Protein AF-A0A7X8Z513-F1 (afdb_monomer)

Radius of gyration: 16.11 Å; Cα contacts (8 Å, |Δi|>4): 267; chains: 1; bounding box: 32×44×41 Å

Solvent-accessible surface area (backbone atoms only — not comparable to full-atom values): 8718 Å² total; per-residue (Å²): 135,90,72,95,56,97,72,75,79,34,68,42,70,68,55,74,67,58,44,51,56,45,63,73,49,39,84,79,38,45,72,47,73,43,52,76,66,47,49,51,50,50,51,33,29,30,70,16,75,44,49,85,43,61,37,33,40,38,71,59,32,41,54,26,19,60,76,65,39,11,36,68,88,62,50,81,40,72,71,86,54,68,36,67,36,58,80,83,52,56,82,66,48,73,77,58,45,73,31,27,32,22,40,84,87,68,47,82,73,53,52,33,40,34,60,41,78,47,78,60,57,64,63,58,50,22,34,60,72,70,72,38,70,53,63,85,41,68,71,35,39,54,54,70,74,53,55,51,31,31,46,7,25,40,68

Structure (mmCIF, N/CA/C/O backbone):
data_AF-A0A7X8Z513-F1
#
_entry.id   AF-A0A7X8Z513-F1
#
loop_
_atom_site.group_PDB
_atom_site.id
_atom_site.type_symbol
_atom_site.label_atom_id
_atom_site.label_alt_id
_atom_site.label_comp_id
_atom_site.label_asym_id
_atom_site.label_entity_id
_atom_site.label_seq_id
_atom_site.pdbx_PDB_ins_code
_atom_site.Cartn_x
_atom_site.Cartn_y
_atom_site.Cartn_z
_atom_site.occupancy
_atom_site.B_iso_or_equiv
_atom_site.auth_seq_id
_atom_site.auth_comp_id
_atom_site.auth_asym_id
_atom_site.auth_atom_id
_atom_site.pdbx_PDB_model_num
ATOM 1 N N . MET A 1 1 ? 13.740 -24.055 -20.558 1.00 52.19 1 MET A N 1
ATOM 2 C CA . MET A 1 1 ? 13.633 -23.216 -19.345 1.00 52.19 1 MET A CA 1
ATOM 3 C C . MET A 1 1 ? 12.321 -23.581 -18.666 1.00 52.19 1 MET A C 1
ATOM 5 O O . MET A 1 1 ? 11.275 -23.323 -19.243 1.00 52.19 1 MET A O 1
ATOM 9 N N . PHE A 1 2 ? 12.364 -24.288 -17.536 1.00 45.25 2 PHE A N 1
ATOM 10 C CA . PHE A 1 2 ? 11.160 -24.666 -16.787 1.00 45.25 2 PHE A CA 1
ATOM 11 C C . PHE A 1 2 ? 10.682 -23.454 -15.977 1.00 45.25 2 PHE A C 1
ATOM 13 O O . PHE A 1 2 ? 11.447 -22.930 -15.171 1.00 45.25 2 PHE A O 1
ATOM 20 N N . ARG A 1 3 ? 9.449 -22.984 -16.208 1.00 50.44 3 ARG A N 1
ATOM 21 C CA . ARG A 1 3 ? 8.806 -21.962 -15.367 1.00 50.44 3 ARG A CA 1
ATOM 22 C C . ARG A 1 3 ? 8.007 -22.672 -14.273 1.00 50.44 3 ARG A C 1
ATOM 24 O O . ARG A 1 3 ? 7.132 -23.472 -14.584 1.00 50.44 3 ARG A O 1
ATOM 31 N N . LEU A 1 4 ? 8.332 -22.389 -13.011 1.00 55.75 4 LEU A N 1
ATOM 32 C CA . LEU A 1 4 ? 7.647 -22.947 -11.834 1.00 55.75 4 LEU A CA 1
ATOM 33 C C . LEU A 1 4 ? 6.252 -22.336 -11.613 1.00 55.75 4 LEU A C 1
ATOM 35 O O . LEU A 1 4 ? 5.430 -22.937 -10.932 1.00 55.75 4 LEU A O 1
ATOM 39 N N . PHE A 1 5 ? 5.970 -21.186 -12.233 1.00 56.41 5 PHE A N 1
ATOM 40 C CA . PHE A 1 5 ? 4.677 -20.510 -12.197 1.00 56.41 5 PHE A CA 1
ATOM 41 C C . PHE A 1 5 ? 4.300 -20.034 -13.609 1.00 56.41 5 PHE A C 1
ATOM 43 O O . PHE A 1 5 ? 5.181 -19.591 -14.351 1.00 56.41 5 PHE A O 1
ATOM 50 N N . PRO A 1 6 ? 3.022 -20.149 -14.014 1.00 62.47 6 PRO A N 1
ATOM 51 C CA . PRO A 1 6 ? 2.580 -19.793 -15.362 1.00 62.47 6 PRO A CA 1
ATOM 52 C C . PRO A 1 6 ? 2.578 -18.278 -15.624 1.00 62.47 6 PRO A C 1
ATOM 54 O O . PRO A 1 6 ? 2.579 -17.872 -16.785 1.00 62.47 6 PRO A O 1
ATOM 57 N N . GLU A 1 7 ? 2.591 -17.450 -14.576 1.00 68.25 7 GLU A N 1
ATOM 58 C CA . GLU A 1 7 ? 2.520 -15.991 -14.695 1.00 68.25 7 GLU A CA 1
ATOM 59 C C . GLU A 1 7 ? 3.894 -15.342 -14.926 1.00 68.25 7 GLU A C 1
ATOM 61 O O . GLU A 1 7 ? 4.936 -15.843 -14.497 1.00 68.25 7 GLU A O 1
ATOM 66 N N . GLU A 1 8 ? 3.892 -14.225 -15.653 1.00 81.12 8 GLU A N 1
ATOM 67 C CA . GLU A 1 8 ? 5.084 -13.426 -15.931 1.00 81.12 8 GLU A CA 1
ATOM 68 C C . GLU A 1 8 ? 5.356 -12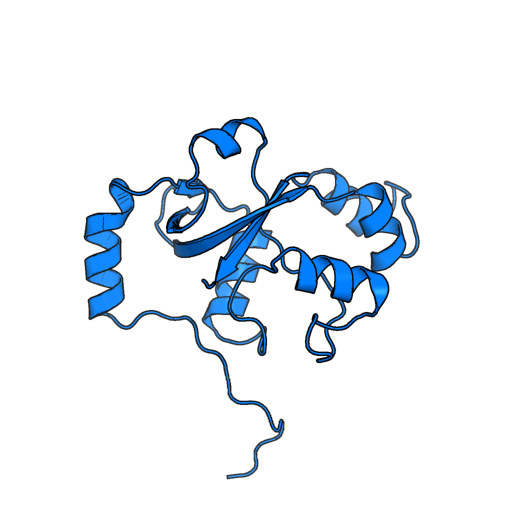.446 -14.783 1.00 81.12 8 GLU A C 1
ATOM 70 O O . GLU A 1 8 ? 4.429 -11.844 -14.242 1.00 81.12 8 GLU A O 1
ATOM 75 N N . LEU A 1 9 ? 6.633 -12.294 -14.415 1.00 84.56 9 LEU A N 1
ATOM 76 C CA . LEU A 1 9 ? 7.070 -11.381 -13.361 1.00 84.56 9 LEU A CA 1
ATOM 77 C C . LEU A 1 9 ? 6.671 -9.941 -13.706 1.00 84.56 9 LEU A C 1
ATOM 79 O O . LEU A 1 9 ? 7.074 -9.408 -14.741 1.00 84.56 9 LEU A O 1
ATOM 83 N N . VAL A 1 10 ? 5.944 -9.289 -12.803 1.00 86.50 10 VAL A N 1
ATOM 84 C CA . VAL A 1 10 ? 5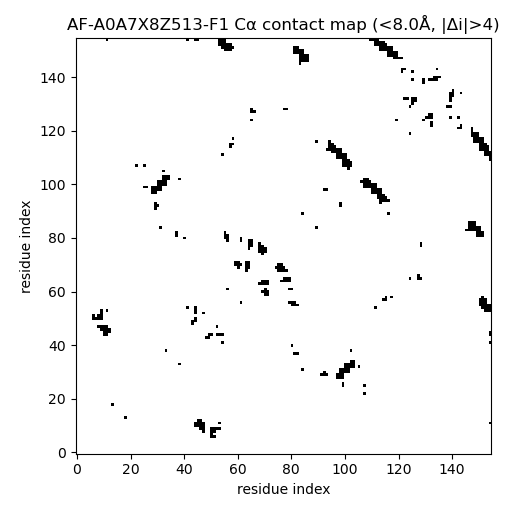.595 -7.873 -12.931 1.00 86.50 10 VAL A CA 1
ATOM 85 C C . VAL A 1 10 ? 6.659 -7.031 -12.224 1.00 86.50 10 VAL A C 1
ATOM 87 O O . VAL A 1 10 ? 6.565 -6.776 -11.031 1.00 86.50 10 VAL A O 1
ATOM 90 N N . ASN A 1 11 ? 7.681 -6.594 -12.960 1.00 86.81 11 ASN A N 1
ATOM 91 C CA . ASN A 1 11 ? 8.707 -5.675 -12.455 1.00 86.81 11 ASN A CA 1
ATOM 92 C C . ASN A 1 11 ? 8.230 -4.210 -12.589 1.00 86.81 11 ASN A C 1
ATOM 94 O O . ASN A 1 11 ? 7.720 -3.825 -13.648 1.00 86.81 11 ASN A O 1
ATOM 98 N N . ARG A 1 12 ? 8.374 -3.406 -11.524 1.00 91.62 12 ARG A N 1
ATOM 99 C CA . ARG A 1 12 ? 7.973 -1.982 -11.490 1.00 91.62 12 ARG A CA 1
ATOM 100 C C . ARG A 1 12 ? 9.142 -1.005 -11.304 1.00 91.62 12 ARG A C 1
ATOM 102 O O . ARG A 1 12 ? 8.918 0.177 -11.073 1.00 91.62 12 ARG A O 1
ATOM 109 N N . TRP A 1 13 ? 10.381 -1.466 -11.456 1.00 89.75 13 TRP A N 1
ATOM 110 C CA . TRP A 1 13 ? 11.538 -0.580 -11.550 1.00 89.75 13 TRP A CA 1
ATOM 111 C C . TRP A 1 13 ? 11.471 0.259 -12.825 1.00 89.75 13 TRP A C 1
ATOM 113 O O . TRP A 1 13 ? 11.215 -0.248 -13.920 1.00 89.75 13 TRP A O 1
ATOM 123 N N . MET A 1 14 ? 11.736 1.553 -12.677 1.00 87.75 14 MET A N 1
ATOM 124 C CA . MET A 1 14 ? 11.988 2.436 -13.808 1.00 87.75 14 MET A CA 1
ATOM 125 C C . MET A 1 14 ? 13.390 2.168 -14.358 1.00 87.75 14 MET A C 1
ATOM 127 O O . MET A 1 14 ? 14.322 1.894 -13.601 1.00 87.75 14 MET A O 1
ATOM 131 N N . ASP A 1 15 ? 13.558 2.279 -15.674 1.00 91.69 15 ASP A N 1
ATOM 132 C CA . ASP A 1 15 ? 14.895 2.366 -16.253 1.00 91.69 15 ASP A CA 1
ATOM 133 C C . ASP A 1 15 ? 15.589 3.671 -15.816 1.00 91.69 15 ASP A C 1
ATOM 135 O O . ASP A 1 15 ? 14.938 4.637 -15.410 1.00 91.69 15 ASP A O 1
ATOM 139 N N . GLU A 1 16 ? 16.918 3.717 -15.922 1.00 88.94 16 GLU A N 1
ATOM 140 C CA . GLU A 1 16 ? 17.722 4.851 -15.445 1.00 88.94 16 GLU A CA 1
ATOM 141 C C . GLU A 1 16 ? 17.304 6.200 -16.047 1.00 88.94 16 GLU A C 1
ATOM 143 O O . GLU A 1 16 ? 17.358 7.229 -15.369 1.00 88.94 16 GLU A O 1
ATOM 148 N N . ARG A 1 17 ? 16.887 6.218 -17.319 1.00 91.56 17 ARG A N 1
ATOM 149 C CA . ARG A 1 17 ? 16.465 7.451 -17.987 1.00 91.56 17 ARG A CA 1
ATOM 150 C C . ARG A 1 17 ? 15.140 7.930 -17.409 1.00 91.56 17 ARG A C 1
ATOM 152 O O . ARG A 1 17 ? 15.026 9.107 -17.075 1.00 91.56 17 ARG A O 1
ATOM 159 N N . THR A 1 18 ? 14.163 7.037 -17.290 1.00 88.94 18 THR A N 1
ATOM 160 C CA . THR A 1 18 ? 12.850 7.351 -16.713 1.00 88.94 18 THR A CA 1
ATOM 161 C C . THR A 1 18 ? 12.978 7.789 -15.251 1.00 88.94 18 THR A C 1
ATOM 163 O O . THR A 1 18 ? 12.391 8.799 -14.869 1.00 88.94 18 THR A O 1
ATOM 166 N N . ALA A 1 19 ? 13.814 7.108 -14.460 1.00 88.81 19 ALA A N 1
ATOM 167 C CA . ALA A 1 19 ? 14.071 7.465 -13.065 1.00 88.81 19 ALA A CA 1
ATOM 168 C C . ALA A 1 19 ? 14.668 8.876 -12.923 1.00 88.81 19 ALA A C 1
ATOM 170 O O . ALA A 1 19 ? 14.228 9.644 -12.070 1.00 88.81 19 ALA A O 1
ATOM 171 N N . ARG A 1 20 ? 15.631 9.247 -13.780 1.00 90.12 20 ARG A N 1
ATOM 172 C CA . ARG A 1 20 ? 16.238 10.588 -13.760 1.00 90.12 20 ARG A CA 1
ATOM 173 C C . ARG A 1 20 ? 15.232 11.686 -14.100 1.00 90.12 20 ARG A C 1
ATOM 175 O O . ARG A 1 20 ? 15.170 12.683 -13.392 1.00 90.12 20 ARG A O 1
ATOM 182 N N . LEU A 1 21 ? 14.438 11.488 -15.153 1.00 88.69 21 LEU A N 1
ATOM 183 C CA . LEU A 1 21 ? 13.393 12.445 -15.535 1.00 88.69 21 LEU A CA 1
ATOM 184 C C . LEU A 1 21 ? 12.380 12.626 -14.403 1.00 88.69 21 LEU A C 1
ATOM 186 O O . LEU A 1 21 ? 12.018 13.747 -14.060 1.00 88.69 21 LEU A O 1
ATOM 190 N N . PHE A 1 22 ? 11.980 11.524 -13.768 1.00 89.25 22 PHE A N 1
ATOM 191 C CA . PHE A 1 22 ? 11.069 11.593 -12.638 1.00 89.25 22 PHE A CA 1
ATOM 192 C C . PHE A 1 22 ? 11.682 12.327 -11.440 1.00 89.25 22 PHE A C 1
ATOM 194 O O . PHE A 1 22 ? 11.001 13.138 -10.825 1.00 89.25 22 PHE A O 1
ATOM 201 N N . GLN A 1 23 ? 12.961 12.108 -11.122 1.00 90.88 23 GLN A N 1
ATOM 202 C CA . GLN A 1 23 ? 13.649 12.835 -10.046 1.00 90.88 23 GLN A CA 1
ATOM 203 C C . GLN A 1 23 ? 13.650 14.357 -10.261 1.00 90.88 23 GLN A C 1
ATOM 205 O O . GLN A 1 23 ? 13.509 15.103 -9.292 1.00 90.88 23 GLN A O 1
ATOM 210 N N . GLU A 1 24 ? 13.781 14.819 -11.507 1.00 91.62 24 GLU A N 1
ATOM 211 C CA . GLU A 1 24 ? 13.743 16.247 -11.852 1.00 91.62 24 GLU A CA 1
ATOM 212 C C . GLU A 1 24 ? 12.338 16.848 -11.659 1.00 91.62 24 GLU A C 1
ATOM 214 O O . GLU A 1 24 ? 12.203 17.971 -11.170 1.00 91.62 24 GLU A O 1
ATOM 219 N N . GLU A 1 25 ? 11.287 16.091 -11.983 1.00 91.31 25 GLU A N 1
ATOM 220 C CA . GLU A 1 25 ? 9.892 16.550 -11.913 1.00 91.31 25 GLU A CA 1
ATOM 221 C C . GLU A 1 25 ? 9.223 16.311 -10.549 1.00 91.31 25 GLU A C 1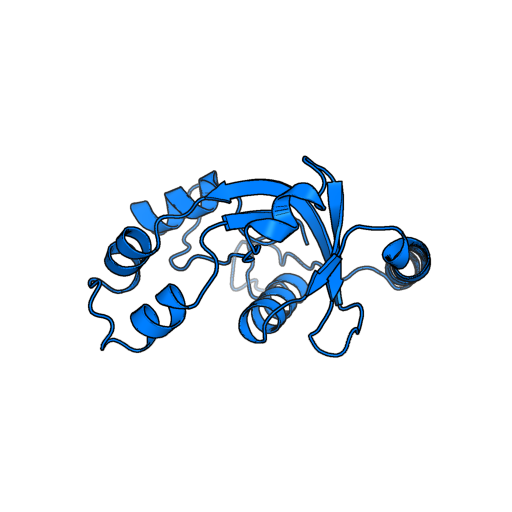
ATOM 223 O O . GLU A 1 25 ? 8.272 17.011 -10.199 1.00 91.31 25 GLU A O 1
ATOM 228 N N . ALA A 1 26 ? 9.716 15.360 -9.748 1.00 91.94 26 ALA A N 1
ATOM 229 C CA . ALA A 1 26 ? 9.046 14.882 -8.537 1.00 91.94 26 ALA A CA 1
ATOM 230 C C . ALA A 1 26 ? 8.773 15.986 -7.512 1.00 91.94 26 ALA A C 1
ATOM 232 O O . ALA A 1 26 ? 7.741 15.965 -6.851 1.00 91.94 26 ALA A O 1
ATOM 233 N N . SER A 1 27 ? 9.659 16.981 -7.409 1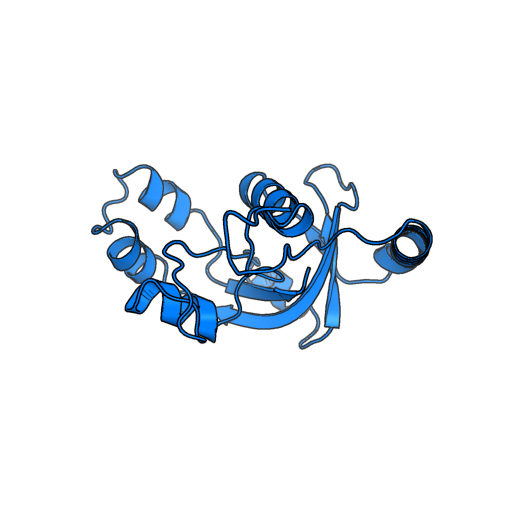.00 90.81 27 SER A N 1
ATOM 234 C CA . SER A 1 27 ? 9.484 18.115 -6.490 1.00 90.81 27 SER A CA 1
ATOM 235 C C . SER A 1 27 ? 8.270 19.001 -6.807 1.00 90.81 27 SER A C 1
ATOM 237 O O . SER A 1 27 ? 7.801 19.725 -5.931 1.00 90.81 27 SER A O 1
ATOM 239 N N . ALA A 1 28 ? 7.751 18.943 -8.038 1.00 93.50 28 ALA A N 1
ATOM 240 C CA . ALA A 1 28 ? 6.539 19.643 -8.455 1.00 93.50 28 ALA A CA 1
ATOM 241 C C . ALA A 1 28 ? 5.264 18.798 -8.279 1.00 93.50 28 ALA A C 1
ATOM 243 O O . ALA A 1 28 ? 4.159 19.315 -8.459 1.00 93.50 28 ALA A O 1
ATOM 244 N N . LEU A 1 29 ? 5.401 17.513 -7.940 1.00 94.50 29 LEU A N 1
ATOM 245 C CA . LEU A 1 29 ? 4.277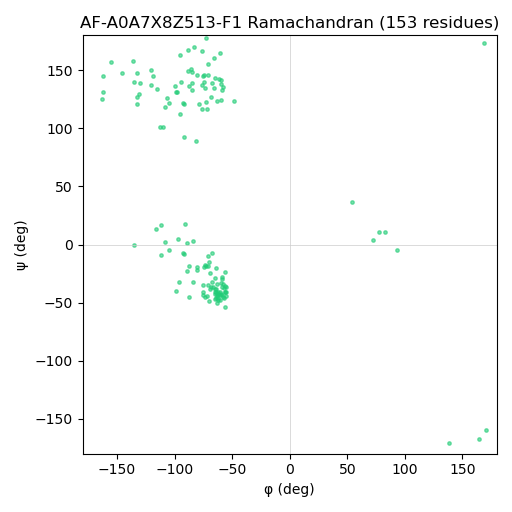 16.621 -7.694 1.00 94.50 29 LEU A CA 1
ATOM 246 C C . LEU A 1 29 ? 3.840 16.683 -6.226 1.00 94.50 29 LEU A C 1
ATOM 248 O O . LEU A 1 29 ? 4.666 16.871 -5.331 1.00 94.50 29 LEU A O 1
ATOM 252 N N . PRO A 1 30 ? 2.545 16.466 -5.944 1.00 95.50 30 PRO A N 1
ATOM 253 C CA . PRO A 1 30 ? 2.117 16.181 -4.586 1.00 95.50 30 PRO A CA 1
ATOM 254 C C . PRO A 1 30 ? 2.788 14.894 -4.093 1.00 95.50 30 PRO A C 1
ATOM 256 O O . PRO A 1 30 ? 2.976 13.941 -4.856 1.00 95.50 30 PRO A O 1
ATOM 259 N N . GLY A 1 31 ? 3.160 14.887 -2.815 1.00 95.75 31 GLY A N 1
ATOM 260 C CA . GLY A 1 31 ? 3.952 13.825 -2.206 1.00 95.75 31 GLY A CA 1
ATOM 261 C C . GLY A 1 31 ? 3.233 13.116 -1.063 1.00 95.75 31 GLY A C 1
ATOM 262 O O . GLY A 1 31 ? 2.523 13.749 -0.281 1.00 95.75 31 GLY A O 1
ATOM 263 N N . LEU A 1 32 ? 3.469 11.812 -0.935 1.00 97.81 32 LEU A N 1
ATOM 264 C CA . LEU A 1 32 ? 3.117 11.014 0.238 1.00 97.81 32 LEU A CA 1
ATOM 265 C C . LEU A 1 32 ? 4.384 10.489 0.906 1.00 97.81 32 LEU A C 1
ATOM 267 O O . LEU A 1 32 ? 5.280 9.985 0.235 1.00 97.81 32 LEU A O 1
ATOM 271 N N . VAL A 1 33 ? 4.443 10.609 2.231 1.00 97.69 33 VAL A N 1
ATOM 272 C CA . VAL A 1 33 ? 5.517 10.029 3.043 1.00 97.69 33 VAL A CA 1
ATOM 273 C C . VAL A 1 33 ? 5.070 8.650 3.501 1.00 97.69 33 VAL A C 1
ATOM 275 O O . VAL A 1 33 ? 4.037 8.532 4.156 1.00 97.69 33 VAL A O 1
ATOM 278 N N . LEU A 1 34 ? 5.849 7.633 3.152 1.00 98.00 34 LEU A N 1
ATOM 279 C CA . LEU A 1 34 ? 5.571 6.245 3.477 1.00 98.00 34 LEU A CA 1
ATOM 280 C C . LEU A 1 34 ? 5.994 5.913 4.907 1.00 98.00 34 LEU A C 1
ATOM 282 O O . LEU A 1 34 ? 6.997 6.410 5.428 1.00 98.00 34 LEU A O 1
ATOM 286 N N . ASN A 1 35 ? 5.232 5.032 5.547 1.00 96.25 35 ASN A N 1
ATOM 287 C CA . ASN A 1 35 ? 5.692 4.338 6.740 1.00 96.25 35 ASN A CA 1
ATOM 288 C C . ASN A 1 35 ? 6.548 3.108 6.374 1.00 96.25 35 ASN A C 1
ATOM 290 O O . ASN A 1 35 ? 6.604 2.680 5.227 1.00 96.25 35 ASN A O 1
ATOM 294 N N . GLU A 1 36 ? 7.202 2.501 7.366 1.00 95.62 36 GLU A N 1
ATOM 295 C CA . GLU A 1 36 ? 8.133 1.378 7.148 1.00 95.62 36 GLU A CA 1
ATOM 296 C C . GLU A 1 36 ? 7.478 0.159 6.481 1.00 95.62 36 GLU A C 1
ATOM 298 O O . GLU A 1 36 ? 8.121 -0.544 5.703 1.00 95.62 36 GLU A O 1
ATOM 303 N N . ARG A 1 37 ? 6.193 -0.090 6.759 1.00 95.50 37 ARG A N 1
ATOM 304 C CA . ARG A 1 37 ? 5.439 -1.178 6.129 1.00 95.50 37 ARG A CA 1
ATOM 305 C C . ARG A 1 37 ? 5.151 -0.860 4.664 1.00 95.50 37 ARG A C 1
ATOM 307 O O . ARG A 1 37 ? 5.352 -1.716 3.812 1.00 95.50 37 ARG A O 1
ATOM 314 N N . GLU A 1 38 ? 4.734 0.365 4.370 1.00 97.88 38 GLU A N 1
ATOM 315 C CA . GLU A 1 38 ? 4.449 0.820 3.005 1.00 97.88 38 GLU A CA 1
ATOM 316 C C . GLU A 1 38 ? 5.716 0.878 2.143 1.00 97.88 38 GLU A C 1
ATOM 318 O O . GLU A 1 38 ? 5.670 0.516 0.969 1.00 97.88 38 GLU A O 1
ATOM 323 N N . GLU A 1 39 ? 6.860 1.266 2.713 1.00 97.94 39 GLU A N 1
ATOM 324 C CA . GLU A 1 39 ? 8.160 1.187 2.035 1.00 97.94 39 GLU A CA 1
ATOM 325 C C . GLU A 1 39 ? 8.544 -0.266 1.717 1.00 97.94 39 GLU A C 1
ATOM 327 O O . GLU A 1 39 ? 9.023 -0.568 0.620 1.00 97.94 39 GLU A O 1
ATOM 332 N N . ALA A 1 40 ? 8.320 -1.193 2.654 1.00 97.56 40 ALA A N 1
ATOM 333 C CA . ALA A 1 40 ? 8.550 -2.614 2.414 1.00 97.56 40 ALA A CA 1
ATOM 334 C C . ALA A 1 40 ? 7.625 -3.154 1.308 1.00 97.56 40 ALA A C 1
ATOM 336 O O . ALA A 1 40 ? 8.097 -3.832 0.393 1.00 97.56 40 ALA A O 1
ATOM 337 N N . ASP A 1 41 ? 6.338 -2.802 1.340 1.00 98.00 41 ASP A N 1
ATOM 338 C CA . ASP A 1 41 ? 5.371 -3.177 0.308 1.00 98.00 41 ASP A CA 1
ATOM 339 C C . ASP A 1 41 ? 5.740 -2.581 -1.060 1.00 98.00 41 ASP A C 1
ATOM 341 O O . ASP A 1 41 ? 5.692 -3.292 -2.065 1.00 98.00 41 ASP A O 1
ATOM 345 N N . LEU A 1 42 ? 6.199 -1.325 -1.116 1.00 98.19 42 LEU A N 1
ATOM 346 C CA . LEU A 1 42 ? 6.694 -0.702 -2.347 1.00 98.19 42 LEU A CA 1
ATOM 347 C C . LEU A 1 42 ? 7.874 -1.486 -2.940 1.00 98.19 42 LEU A C 1
ATOM 349 O O . LEU A 1 42 ? 7.895 -1.741 -4.142 1.00 98.19 42 LEU A O 1
ATOM 353 N N . ASN A 1 43 ? 8.824 -1.930 -2.115 1.00 96.81 43 ASN A N 1
ATOM 354 C CA . ASN A 1 43 ? 9.955 -2.744 -2.571 1.00 96.81 43 ASN A CA 1
ATOM 355 C C . ASN A 1 43 ? 9.517 -4.123 -3.105 1.00 96.81 43 ASN A C 1
ATOM 357 O O . ASN A 1 43 ? 10.056 -4.626 -4.101 1.00 96.81 43 ASN A O 1
ATOM 361 N N . LEU A 1 44 ? 8.520 -4.747 -2.473 1.00 97.44 44 LEU A N 1
ATOM 362 C CA . LEU A 1 44 ? 7.960 -6.030 -2.912 1.00 97.44 44 LEU A CA 1
ATOM 363 C C . LEU A 1 44 ? 7.146 -5.892 -4.209 1.00 97.44 44 LEU A C 1
ATOM 365 O O . LEU A 1 44 ? 7.211 -6.772 -5.072 1.00 97.44 44 LEU A O 1
ATOM 369 N N . LEU A 1 45 ? 6.457 -4.764 -4.395 1.00 97.06 45 LEU A N 1
ATOM 370 C CA . LEU A 1 45 ? 5.839 -4.389 -5.668 1.00 97.06 45 LEU A CA 1
ATOM 371 C C . LEU A 1 45 ? 6.899 -4.141 -6.752 1.00 97.06 45 LEU A C 1
ATOM 373 O O . LEU A 1 45 ? 6.791 -4.688 -7.847 1.00 97.06 45 LEU A O 1
ATOM 377 N N . ALA A 1 46 ? 7.951 -3.376 -6.445 1.00 94.81 46 ALA A N 1
ATOM 378 C CA . ALA A 1 46 ? 9.015 -3.023 -7.387 1.00 94.81 46 ALA A CA 1
ATOM 379 C C . ALA A 1 46 ? 9.758 -4.250 -7.925 1.00 94.81 46 ALA A C 1
ATOM 381 O O . ALA A 1 46 ? 9.927 -4.414 -9.136 1.00 94.81 46 ALA A O 1
ATOM 382 N N . SER A 1 47 ? 10.151 -5.151 -7.024 1.00 94.31 47 SER A N 1
ATOM 383 C CA . SER A 1 47 ? 10.837 -6.403 -7.362 1.00 94.31 47 SER A CA 1
ATOM 384 C C . SER A 1 47 ? 9.952 -7.430 -8.079 1.00 94.31 47 SER A C 1
ATOM 386 O O . SER A 1 47 ? 10.475 -8.386 -8.655 1.00 94.31 47 SER A O 1
ATOM 388 N N . GLY A 1 48 ? 8.628 -7.254 -8.050 1.00 93.69 48 GLY A N 1
ATOM 389 C CA . GLY A 1 48 ? 7.662 -8.220 -8.565 1.00 93.69 48 GLY A CA 1
ATOM 390 C C . GLY A 1 48 ? 7.418 -9.414 -7.642 1.00 93.69 48 GLY A C 1
ATOM 391 O O . GLY A 1 48 ? 6.744 -10.360 -8.053 1.00 93.69 48 GLY A O 1
ATOM 392 N N . ALA A 1 49 ? 7.903 -9.380 -6.395 1.00 94.44 49 ALA A N 1
ATOM 393 C CA . ALA A 1 49 ? 7.588 -10.385 -5.377 1.00 94.44 49 ALA A CA 1
ATOM 394 C C . ALA A 1 49 ? 6.078 -10.471 -5.097 1.00 94.44 49 ALA A C 1
ATOM 396 O O . ALA A 1 49 ? 5.570 -11.537 -4.759 1.00 94.44 49 ALA A O 1
ATOM 397 N N . TYR A 1 50 ? 5.357 -9.367 -5.307 1.00 95.81 50 TYR A N 1
ATOM 398 C CA . TYR A 1 50 ? 3.900 -9.315 -5.246 1.00 95.81 50 TYR A CA 1
ATOM 399 C C . TYR A 1 50 ? 3.189 -9.578 -6.576 1.00 95.81 50 TYR A C 1
ATOM 401 O O . TYR A 1 50 ? 2.005 -9.276 -6.694 1.00 95.81 50 TYR A O 1
ATOM 409 N N . THR A 1 51 ? 3.860 -10.170 -7.572 1.00 93.69 51 THR A N 1
ATOM 410 C CA . THR A 1 51 ? 3.187 -10.634 -8.798 1.00 93.69 51 THR A CA 1
ATOM 411 C C . THR A 1 51 ? 1.951 -11.453 -8.405 1.00 93.69 51 THR A C 1
ATOM 413 O O . THR A 1 51 ? 2.079 -12.408 -7.634 1.00 93.69 51 THR A O 1
ATOM 416 N N . PRO A 1 52 ? 0.754 -11.079 -8.887 1.00 93.88 52 PRO A N 1
ATOM 417 C CA . PRO A 1 52 ? 0.491 -10.243 -10.069 1.00 93.88 52 PRO A CA 1
ATOM 418 C C . PRO A 1 52 ? 0.221 -8.741 -9.858 1.00 93.88 52 PRO A C 1
ATOM 420 O O . PRO A 1 52 ? -0.150 -8.053 -10.817 1.00 93.88 52 PRO A O 1
ATOM 423 N N . LEU A 1 53 ? 0.330 -8.228 -8.636 1.00 96.19 53 LEU A N 1
ATOM 424 C CA . LEU A 1 53 ? 0.026 -6.832 -8.336 1.00 96.19 53 LEU A CA 1
ATOM 425 C C . LEU A 1 53 ? 0.908 -5.874 -9.144 1.00 96.19 53 LEU A C 1
ATOM 427 O O . LEU A 1 53 ? 2.094 -6.107 -9.366 1.00 96.19 53 LEU A O 1
ATOM 431 N N . ARG A 1 54 ? 0.297 -4.770 -9.584 1.00 95.19 54 ARG A N 1
ATOM 432 C CA . ARG A 1 54 ? 0.960 -3.692 -10.342 1.00 95.19 54 ARG A CA 1
ATOM 433 C C . ARG A 1 54 ? 1.142 -2.414 -9.519 1.00 95.19 54 ARG A C 1
ATOM 435 O O . ARG A 1 54 ? 1.593 -1.408 -10.055 1.00 95.19 54 ARG A O 1
ATOM 442 N N . GLY A 1 55 ? 0.737 -2.446 -8.256 1.00 97.50 55 GLY A N 1
ATOM 443 C CA . GLY A 1 55 ? 0.766 -1.332 -7.321 1.00 97.50 55 GLY A CA 1
ATOM 444 C C . GLY A 1 55 ? -0.111 -1.612 -6.108 1.00 97.50 55 GLY A C 1
ATOM 445 O O . GLY A 1 55 ? -0.541 -2.750 -5.903 1.00 97.50 55 GLY A O 1
ATOM 446 N N . PHE A 1 56 ? -0.367 -0.573 -5.320 1.00 98.50 56 PHE A N 1
ATOM 447 C CA . PHE A 1 56 ? -1.282 -0.648 -4.187 1.00 98.50 56 PHE A CA 1
ATOM 448 C C . PHE A 1 56 ? -2.718 -0.845 -4.678 1.00 98.50 56 PHE A C 1
ATOM 450 O O . PHE A 1 56 ? -3.139 -0.241 -5.670 1.00 98.50 56 PHE A O 1
ATOM 457 N N . MET A 1 57 ? -3.462 -1.708 -3.987 1.00 98.50 57 MET A N 1
ATOM 458 C CA . MET A 1 57 ? -4.780 -2.155 -4.431 1.00 98.50 57 MET A CA 1
ATOM 459 C C . MET A 1 57 ? -5.742 -0.986 -4.613 1.00 98.50 57 MET A C 1
ATOM 461 O O . MET A 1 57 ? -5.865 -0.110 -3.751 1.00 98.50 57 MET A O 1
ATOM 465 N N . ASP A 1 58 ? -6.476 -1.006 -5.722 1.00 97.94 58 ASP A N 1
ATOM 466 C CA . ASP A 1 58 ? -7.677 -0.197 -5.840 1.00 97.94 58 ASP A CA 1
ATOM 467 C C . ASP A 1 58 ? -8.816 -0.777 -4.988 1.00 97.94 58 ASP A C 1
ATOM 469 O O . ASP A 1 58 ? -8.679 -1.797 -4.307 1.00 97.94 58 ASP A O 1
ATOM 473 N N . GLN A 1 59 ? -9.951 -0.083 -4.993 1.00 97.94 59 GLN A N 1
ATOM 474 C CA . GLN A 1 59 ? -11.093 -0.459 -4.172 1.00 97.94 59 GLN A CA 1
ATOM 475 C C . GLN A 1 59 ? -11.665 -1.833 -4.555 1.00 97.94 59 GLN A C 1
ATOM 477 O O . GLN A 1 59 ? -12.138 -2.553 -3.674 1.00 97.94 59 GLN A O 1
ATOM 482 N N . ASP A 1 60 ? -11.637 -2.199 -5.836 1.00 98.19 60 ASP A N 1
ATOM 483 C CA . ASP A 1 60 ? -12.255 -3.432 -6.321 1.00 98.19 60 ASP A CA 1
ATOM 484 C C . ASP A 1 60 ? -11.403 -4.644 -5.931 1.00 98.19 60 ASP A C 1
ATOM 486 O O . ASP A 1 60 ? -11.936 -5.632 -5.411 1.00 98.19 60 ASP A O 1
ATOM 490 N N . ASP A 1 61 ? -10.079 -4.545 -6.092 1.00 98.44 61 ASP A N 1
ATOM 491 C CA . ASP A 1 61 ? -9.142 -5.559 -5.607 1.00 98.44 61 ASP A CA 1
ATOM 492 C C . ASP A 1 61 ? -9.199 -5.683 -4.081 1.00 98.44 61 ASP A C 1
ATOM 494 O O . ASP A 1 61 ? -9.337 -6.794 -3.566 1.00 98.44 61 ASP A O 1
ATOM 498 N N . TYR A 1 62 ? -9.187 -4.561 -3.355 1.00 98.56 62 TYR A N 1
ATOM 499 C CA . TYR A 1 62 ? -9.283 -4.540 -1.894 1.00 98.56 62 TYR A CA 1
ATOM 500 C C . TYR A 1 62 ? -10.540 -5.262 -1.389 1.00 98.56 62 TYR A C 1
ATOM 502 O O . TYR A 1 62 ? -10.453 -6.200 -0.592 1.00 98.56 62 TYR A O 1
ATOM 510 N N . LEU A 1 63 ? -11.721 -4.876 -1.885 1.00 98.44 63 LEU A N 1
ATOM 511 C CA . LEU A 1 63 ? -12.987 -5.485 -1.469 1.00 98.44 63 LEU A CA 1
ATOM 512 C C . LEU A 1 63 ? -13.060 -6.964 -1.861 1.00 98.44 63 LEU A C 1
ATOM 514 O O . LEU A 1 63 ? -13.571 -7.786 -1.096 1.00 98.44 63 LEU A O 1
ATOM 518 N N . SER A 1 64 ? -12.541 -7.320 -3.038 1.00 98.44 64 SER A N 1
ATOM 519 C CA . SER A 1 64 ? -12.509 -8.708 -3.490 1.00 98.44 64 SER A CA 1
ATOM 520 C C . SER A 1 64 ? -11.608 -9.577 -2.611 1.00 98.44 64 SER A C 1
ATOM 522 O O . SER A 1 64 ? -11.999 -10.697 -2.267 1.00 98.44 64 SER A O 1
ATOM 524 N N . VAL A 1 65 ? -10.442 -9.067 -2.206 1.00 98.44 65 VAL A N 1
ATOM 525 C CA . VAL A 1 65 ? -9.509 -9.775 -1.322 1.00 98.44 65 VAL A CA 1
ATOM 526 C C . VAL A 1 65 ? -10.158 -10.035 0.030 1.00 98.44 65 VAL A C 1
ATOM 528 O O . VAL A 1 65 ? -10.161 -11.182 0.474 1.00 98.44 65 VAL A O 1
ATOM 531 N N . LEU A 1 66 ? -10.792 -9.023 0.629 1.00 98.19 66 LEU A N 1
ATOM 532 C CA . LEU A 1 66 ? -11.489 -9.183 1.907 1.00 98.19 66 LEU A CA 1
ATOM 533 C C . LEU A 1 66 ? -12.628 -10.205 1.851 1.00 98.19 66 LEU A C 1
ATOM 535 O O . LEU A 1 66 ? -12.812 -10.981 2.784 1.00 98.19 66 LEU A O 1
ATOM 539 N N . ALA A 1 67 ? -13.408 -10.203 0.770 1.00 97.69 67 ALA A N 1
ATOM 540 C CA . ALA A 1 67 ? -14.596 -11.043 0.671 1.00 97.69 67 ALA A CA 1
ATOM 541 C C . ALA A 1 67 ? -14.298 -12.474 0.197 1.00 97.69 67 ALA A C 1
ATOM 543 O O . ALA A 1 67 ? -15.040 -13.401 0.521 1.00 97.69 67 ALA A O 1
ATOM 544 N N . ARG A 1 68 ? -13.278 -12.654 -0.650 1.00 97.62 68 ARG A N 1
ATOM 545 C CA . ARG A 1 68 ? -13.103 -13.881 -1.448 1.00 97.62 68 ARG A CA 1
ATOM 546 C C . ARG A 1 68 ? -11.678 -14.418 -1.471 1.00 97.62 68 ARG A C 1
ATOM 548 O O . ARG A 1 68 ? -11.453 -15.431 -2.135 1.00 97.62 68 ARG A O 1
ATOM 555 N N . CYS A 1 69 ? -10.727 -13.766 -0.798 1.00 97.50 69 CYS A N 1
ATOM 556 C CA . CYS A 1 69 ? -9.308 -14.128 -0.847 1.00 97.50 69 CYS A CA 1
ATOM 557 C C . CYS A 1 69 ? -8.771 -14.201 -2.290 1.00 97.50 69 CYS A C 1
ATOM 559 O O . CYS A 1 69 ? -7.977 -15.083 -2.646 1.00 97.50 69 CYS A O 1
ATOM 561 N N . ARG A 1 70 ? -9.260 -13.294 -3.146 1.00 97.94 70 ARG A N 1
ATOM 562 C CA . ARG A 1 70 ? -8.911 -13.186 -4.564 1.00 97.94 70 ARG A CA 1
ATOM 563 C C . ARG A 1 70 ? -8.916 -11.734 -5.010 1.00 97.94 70 ARG A C 1
ATOM 565 O O . ARG A 1 70 ? -9.775 -10.973 -4.572 1.00 97.94 70 ARG A O 1
ATOM 572 N N . LEU A 1 71 ? -8.047 -11.393 -5.953 1.00 98.00 71 LEU A N 1
ATOM 573 C CA . LEU A 1 71 ? -8.141 -10.147 -6.716 1.00 98.00 71 LEU A CA 1
ATOM 574 C C . LEU A 1 71 ? -9.455 -10.091 -7.504 1.00 98.00 71 LEU A C 1
ATOM 576 O O . LEU A 1 71 ? -10.131 -11.113 -7.676 1.00 98.00 71 LEU A O 1
ATOM 580 N N . ALA A 1 72 ? -9.822 -8.908 -7.993 1.00 97.44 72 ALA A N 1
ATOM 581 C CA . ALA A 1 72 ? -11.071 -8.700 -8.720 1.00 97.44 72 ALA A CA 1
ATOM 582 C C . ALA A 1 72 ? -11.180 -9.591 -9.972 1.00 97.44 72 ALA A C 1
ATOM 584 O O . ALA A 1 72 ? -12.274 -10.036 -10.325 1.00 97.44 72 ALA A O 1
ATOM 585 N N . ASP A 1 73 ? -10.046 -9.927 -10.590 1.00 95.50 73 ASP A N 1
ATOM 586 C CA . ASP A 1 73 ? -9.956 -10.832 -11.742 1.00 95.50 73 ASP A CA 1
ATOM 587 C C . ASP A 1 73 ? -9.907 -12.332 -11.392 1.00 95.50 73 ASP A C 1
ATOM 589 O O . ASP A 1 73 ? -9.811 -13.181 -12.279 1.00 95.50 73 ASP A O 1
ATOM 593 N N . GLY A 1 74 ? -10.008 -12.677 -10.107 1.00 95.69 74 GLY A N 1
ATOM 594 C CA . GLY A 1 74 ? -10.120 -14.051 -9.626 1.00 95.69 74 GLY A CA 1
ATOM 595 C C . GLY A 1 74 ? -8.800 -14.729 -9.257 1.00 95.69 74 GLY A C 1
ATOM 596 O O . GLY A 1 74 ? -8.835 -15.843 -8.716 1.00 95.69 74 GLY A O 1
ATOM 597 N N . ARG A 1 75 ? -7.644 -14.090 -9.477 1.00 94.56 75 ARG A N 1
ATOM 598 C CA . ARG A 1 75 ? -6.347 -14.621 -9.018 1.00 94.56 75 ARG A CA 1
ATOM 599 C C . ARG A 1 75 ? -6.285 -14.673 -7.492 1.00 94.56 75 ARG A C 1
ATOM 601 O O . ARG A 1 75 ? -6.853 -13.823 -6.816 1.00 94.56 75 ARG A O 1
ATOM 608 N N . VAL A 1 76 ? -5.642 -15.705 -6.942 1.00 95.25 76 VAL A N 1
ATOM 609 C CA . VAL A 1 76 ? -5.577 -15.922 -5.485 1.00 95.25 76 VAL A CA 1
ATOM 610 C C . VAL A 1 76 ? -4.727 -14.839 -4.834 1.00 95.25 76 VAL A C 1
ATOM 612 O O . VAL A 1 76 ? -3.584 -14.640 -5.234 1.00 95.25 76 VAL A O 1
ATOM 615 N N . TRP A 1 77 ? -5.281 -14.178 -3.818 1.00 97.00 77 TRP A N 1
ATOM 616 C CA . TRP A 1 77 ? -4.567 -13.196 -3.009 1.00 97.00 77 TRP A CA 1
ATOM 617 C C . TRP A 1 77 ? -5.317 -12.941 -1.702 1.00 97.00 77 TRP A C 1
ATOM 619 O O . TRP A 1 77 ? -6.503 -12.625 -1.727 1.00 97.00 77 TRP A O 1
ATOM 629 N N . THR A 1 78 ? -4.661 -13.092 -0.554 1.00 94.50 78 THR A N 1
ATOM 630 C CA . THR A 1 78 ? -5.375 -13.206 0.732 1.00 94.50 78 THR A CA 1
ATOM 631 C C . THR A 1 78 ? -5.189 -12.026 1.676 1.00 94.50 78 THR A C 1
ATOM 633 O O . THR A 1 78 ? -5.862 -11.980 2.699 1.00 94.50 78 THR A O 1
ATOM 636 N N . LEU A 1 79 ? -4.281 -11.093 1.377 1.00 96.31 79 LEU A N 1
ATOM 637 C CA . LEU A 1 79 ? -3.954 -9.977 2.268 1.00 96.31 79 LEU A CA 1
ATOM 638 C C . LEU A 1 79 ? -3.984 -8.641 1.520 1.00 96.31 79 LEU A C 1
ATOM 640 O O . LEU A 1 79 ? -3.344 -8.537 0.477 1.00 96.31 79 LEU A O 1
ATOM 644 N N . PRO A 1 80 ? -4.679 -7.611 2.022 1.00 97.62 80 PRO A N 1
ATOM 645 C CA . PRO A 1 80 ? -4.640 -6.287 1.411 1.00 97.62 80 PRO A CA 1
ATOM 646 C C . PRO A 1 80 ? -3.219 -5.711 1.356 1.00 97.62 80 PRO A C 1
ATOM 648 O O . PRO A 1 80 ? -2.508 -5.732 2.360 1.00 97.62 80 PRO A O 1
ATOM 651 N N . ILE A 1 81 ? -2.832 -5.177 0.193 1.00 98.25 81 ILE A N 1
ATOM 652 C CA . ILE A 1 81 ? -1.606 -4.385 0.005 1.00 98.25 81 ILE A CA 1
ATOM 653 C C . ILE A 1 81 ? -2.040 -2.957 -0.316 1.00 98.25 81 ILE A C 1
ATOM 655 O O . ILE A 1 81 ? -2.486 -2.669 -1.430 1.00 98.25 81 ILE A O 1
ATOM 659 N N . THR A 1 82 ? -1.987 -2.078 0.678 1.00 98.25 82 THR A N 1
ATOM 660 C CA . THR A 1 82 ? -2.675 -0.782 0.657 1.00 98.25 82 THR A CA 1
ATOM 661 C C . THR A 1 82 ? -1.750 0.346 1.083 1.00 98.25 82 THR A C 1
ATOM 663 O O . THR A 1 82 ? -0.907 0.142 1.949 1.00 98.25 82 THR A O 1
ATOM 666 N N . LEU A 1 83 ? -1.956 1.537 0.520 1.00 98.56 83 LEU A N 1
ATOM 667 C CA . LEU A 1 83 ? -1.241 2.751 0.902 1.00 98.56 83 LEU A CA 1
ATOM 668 C C . LEU A 1 83 ? -2.174 3.692 1.663 1.00 98.56 83 LEU A C 1
ATOM 670 O O . LEU A 1 83 ? -3.180 4.128 1.098 1.00 98.56 83 LEU A O 1
ATOM 674 N N . GLY A 1 84 ? -1.851 4.000 2.918 1.00 98.06 84 GLY A N 1
ATOM 675 C CA . GLY A 1 84 ? -2.630 4.900 3.758 1.00 98.06 84 GLY A CA 1
ATOM 676 C C . GLY A 1 84 ? -2.468 6.368 3.366 1.00 98.06 84 GLY A C 1
ATOM 677 O O . GLY A 1 84 ? -1.406 6.813 2.940 1.00 98.06 84 GLY A O 1
ATOM 678 N N . VAL A 1 85 ? -3.539 7.145 3.521 1.00 98.00 85 VAL A N 1
ATOM 679 C CA . VAL A 1 85 ? -3.544 8.595 3.310 1.00 98.00 85 VAL A CA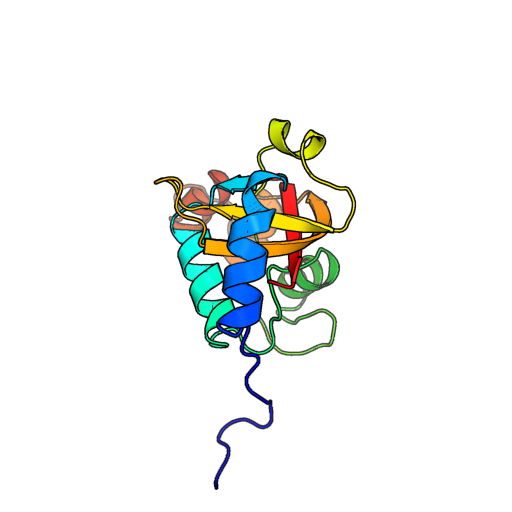 1
ATOM 680 C C . VAL A 1 85 ? -4.242 9.270 4.482 1.00 98.00 85 VAL A C 1
ATOM 682 O O . VAL A 1 85 ? -5.430 9.046 4.716 1.00 98.00 85 VAL A O 1
ATOM 685 N N . ALA A 1 86 ? -3.525 10.150 5.179 1.00 97.00 86 ALA A N 1
ATOM 686 C CA . ALA A 1 86 ? -4.112 10.987 6.220 1.00 97.00 86 ALA A CA 1
ATOM 687 C C . ALA A 1 86 ? -5.235 11.863 5.640 1.00 97.00 86 ALA A C 1
ATOM 689 O O . ALA A 1 86 ? -5.110 12.427 4.547 1.00 97.00 86 ALA A O 1
ATOM 690 N N . GLN A 1 87 ? -6.346 12.000 6.365 1.00 96.44 87 GLN A N 1
ATOM 691 C CA . GLN A 1 87 ? -7.549 12.663 5.854 1.00 96.44 87 GLN A CA 1
ATOM 692 C C . GLN A 1 87 ? -7.291 14.109 5.393 1.00 96.44 87 GLN A C 1
ATOM 694 O O . GLN A 1 87 ? -7.852 14.564 4.393 1.00 96.44 87 GLN A O 1
ATOM 699 N N . GLU A 1 88 ? -6.433 14.832 6.104 1.00 95.69 88 GLU A N 1
ATOM 700 C CA . GLU A 1 88 ? -6.003 16.192 5.791 1.00 95.69 88 GLU A CA 1
ATOM 701 C C . GLU A 1 88 ? -5.211 16.286 4.480 1.00 95.69 88 GLU A C 1
ATOM 703 O O . GLU A 1 88 ? -5.312 17.299 3.787 1.00 95.69 88 GLU A O 1
ATOM 708 N N . LYS A 1 89 ? -4.498 15.220 4.091 1.00 95.38 89 LYS A N 1
ATOM 709 C CA . LYS A 1 89 ? -3.678 15.171 2.873 1.00 95.38 89 LYS A CA 1
ATOM 710 C C . LYS A 1 89 ? -4.473 14.903 1.607 1.00 95.38 89 LYS A C 1
ATOM 712 O O . LYS A 1 89 ? -4.027 15.268 0.526 1.00 95.38 89 LYS A O 1
ATOM 717 N N . ILE A 1 90 ? -5.686 14.366 1.719 1.00 96.81 90 ILE A N 1
ATOM 718 C CA . ILE A 1 90 ? -6.533 14.028 0.562 1.00 96.81 90 ILE A CA 1
ATOM 719 C C . ILE A 1 90 ? -6.755 15.232 -0.363 1.00 96.81 90 ILE A C 1
ATOM 721 O O . ILE A 1 90 ? -6.790 15.070 -1.577 1.00 96.81 90 ILE A O 1
ATOM 725 N N . ARG A 1 91 ? -6.893 16.444 0.192 1.00 95.81 91 ARG A N 1
ATOM 726 C CA . ARG A 1 91 ? -7.138 17.667 -0.597 1.00 95.81 91 ARG A CA 1
ATOM 727 C C . ARG A 1 91 ? -5.913 18.158 -1.373 1.00 95.81 91 ARG A C 1
ATOM 729 O O . ARG A 1 91 ? -6.076 18.967 -2.279 1.00 95.81 91 ARG A O 1
ATOM 736 N N . GLU A 1 92 ? -4.720 17.710 -0.991 1.00 95.62 92 GLU A N 1
ATOM 737 C CA . GLU A 1 92 ? -3.456 18.039 -1.659 1.00 95.62 92 GLU A CA 1
ATOM 738 C C . GLU A 1 92 ? -3.158 17.067 -2.814 1.00 95.62 92 GLU A C 1
ATOM 740 O O . GLU A 1 92 ? -2.353 17.374 -3.690 1.00 95.62 92 GLU A O 1
ATOM 745 N N . LEU A 1 93 ? -3.810 15.901 -2.826 1.00 97.25 93 LEU A N 1
ATOM 746 C CA . LEU A 1 93 ? -3.622 14.869 -3.839 1.00 97.25 93 LEU A CA 1
ATOM 747 C C . LEU A 1 93 ? -4.503 15.112 -5.075 1.00 97.25 93 LEU A C 1
ATOM 749 O O . LEU A 1 93 ? -5.602 15.666 -4.969 1.00 97.25 93 LEU A O 1
ATOM 753 N N . PRO A 1 94 ? -4.061 14.661 -6.262 1.00 96.19 94 PRO A N 1
ATOM 754 C CA . PRO A 1 94 ? -4.878 14.738 -7.457 1.00 96.19 94 PRO A CA 1
ATOM 755 C C . PRO A 1 94 ? -6.030 13.731 -7.360 1.00 96.19 94 PRO A C 1
ATOM 757 O O . PRO A 1 94 ? -5.933 12.700 -6.701 1.00 96.19 94 PRO A O 1
ATOM 760 N N . SER A 1 95 ? -7.125 13.985 -8.074 1.00 93.94 95 SER A N 1
ATOM 761 C CA . SER A 1 95 ? -8.192 12.984 -8.217 1.00 93.94 95 SER A CA 1
ATOM 762 C C . SER A 1 95 ? -7.762 11.783 -9.070 1.00 93.94 95 SER A C 1
ATOM 764 O O . SER A 1 95 ? -8.325 10.702 -8.923 1.00 93.94 95 SER A O 1
ATOM 766 N N . TYR A 1 96 ? -6.782 11.985 -9.955 1.00 97.38 96 TYR A N 1
ATOM 767 C CA . TYR A 1 96 ? -6.171 10.990 -10.831 1.00 97.38 96 TYR A CA 1
ATOM 768 C C . TYR A 1 96 ? -4.823 11.529 -11.329 1.00 97.38 96 TYR A C 1
ATOM 770 O O . TYR A 1 96 ? -4.771 12.666 -11.802 1.00 97.38 96 TYR A O 1
ATOM 778 N N . GLY A 1 97 ? -3.747 10.743 -11.257 1.00 96.56 97 GLY A N 1
ATOM 779 C CA . GLY A 1 97 ? -2.436 11.147 -11.778 1.00 96.56 97 GLY A CA 1
ATOM 780 C C . GLY A 1 97 ? -1.247 10.775 -10.887 1.00 96.56 97 GLY A C 1
ATOM 781 O O . GLY A 1 97 ? -1.404 10.018 -9.932 1.00 96.56 97 GLY A O 1
ATOM 782 N N . PRO A 1 98 ? -0.042 11.271 -11.211 1.00 96.56 98 PRO A N 1
ATOM 783 C CA . PRO A 1 98 ? 1.179 10.908 -10.502 1.00 96.56 98 PRO A CA 1
ATOM 784 C C . PRO A 1 98 ? 1.274 11.573 -9.120 1.00 96.56 98 PRO A C 1
ATOM 786 O O . PRO A 1 98 ? 0.953 12.750 -8.953 1.00 96.56 98 PRO A O 1
ATOM 789 N N . VAL A 1 99 ? 1.758 10.805 -8.147 1.00 97.75 99 VAL A N 1
ATOM 790 C CA . VAL A 1 99 ? 2.042 11.206 -6.765 1.00 97.75 99 VAL A CA 1
ATOM 791 C C . VAL A 1 99 ? 3.434 10.694 -6.416 1.00 97.75 99 VAL A C 1
ATOM 793 O O . VAL A 1 99 ? 3.722 9.510 -6.591 1.00 97.75 99 VAL A O 1
ATOM 796 N N . ALA A 1 100 ? 4.306 11.571 -5.932 1.00 97.81 100 ALA A N 1
ATOM 797 C CA . ALA A 1 100 ? 5.645 11.183 -5.511 1.00 97.81 100 ALA A CA 1
ATOM 798 C C . ALA A 1 100 ? 5.599 10.464 -4.151 1.00 97.81 100 ALA A C 1
ATOM 800 O O . ALA A 1 100 ? 4.871 10.870 -3.245 1.00 97.81 100 ALA A O 1
ATOM 801 N N . LEU A 1 101 ? 6.365 9.383 -4.009 1.00 98.06 101 LEU A N 1
ATOM 802 C CA . LEU A 1 101 ? 6.464 8.609 -2.772 1.00 98.06 101 LEU A CA 1
ATOM 803 C C . LEU A 1 101 ? 7.814 8.876 -2.118 1.00 98.06 101 LEU A C 1
ATOM 805 O O . LEU A 1 101 ? 8.854 8.702 -2.756 1.00 98.06 101 LEU A O 1
ATOM 809 N N . TYR A 1 102 ? 7.793 9.279 -0.854 1.00 98.00 102 TYR A N 1
ATOM 810 C CA . TYR A 1 102 ? 8.977 9.657 -0.094 1.00 98.00 102 TYR A CA 1
ATOM 811 C C . TYR A 1 102 ? 9.151 8.788 1.144 1.00 98.00 102 TYR A C 1
ATOM 813 O O . TYR A 1 102 ? 8.168 8.359 1.743 1.00 98.00 102 TYR A O 1
ATOM 821 N N . SER A 1 103 ? 10.394 8.588 1.570 1.00 97.81 103 SER A N 1
ATOM 822 C CA . SER A 1 103 ? 10.679 8.015 2.882 1.00 97.81 103 SER A CA 1
ATOM 823 C C . SER A 1 103 ? 10.470 9.034 3.996 1.00 97.81 103 SER A C 1
ATOM 825 O O . SER A 1 103 ? 10.443 10.249 3.762 1.00 97.81 103 SER A O 1
ATOM 827 N N . LYS A 1 104 ? 10.429 8.565 5.248 1.00 96.00 104 LYS A N 1
ATOM 828 C CA . LYS A 1 104 ? 10.435 9.452 6.432 1.00 96.00 104 LYS A CA 1
ATOM 829 C C . LYS A 1 104 ? 11.636 10.411 6.475 1.00 96.00 104 LYS A C 1
ATOM 831 O O . LYS A 1 104 ? 11.547 11.462 7.103 1.00 96.00 104 LYS A O 1
ATOM 836 N N . ASN A 1 105 ? 12.741 10.067 5.809 1.00 95.94 105 ASN A N 1
ATOM 837 C CA . ASN A 1 105 ? 13.953 10.889 5.744 1.00 95.94 105 ASN A CA 1
ATOM 838 C C . ASN A 1 105 ? 13.944 11.886 4.567 1.00 95.94 105 ASN A C 1
ATOM 840 O O . ASN A 1 105 ? 14.920 12.610 4.379 1.00 95.94 105 ASN A O 1
ATOM 844 N N . GLY A 1 106 ? 12.865 11.927 3.777 1.00 95.19 106 GLY A N 1
ATOM 845 C CA . GLY A 1 106 ? 12.724 12.808 2.615 1.00 95.19 106 GLY A CA 1
ATOM 846 C C . GLY A 1 106 ? 13.375 12.282 1.332 1.00 95.19 106 GLY A C 1
ATOM 847 O O . GLY A 1 106 ? 13.492 13.026 0.362 1.00 95.19 106 GLY A O 1
ATOM 848 N N . GLU A 1 107 ? 13.799 11.017 1.301 1.00 95.56 107 GLU A N 1
ATOM 849 C CA . GLU A 1 107 ? 14.314 10.382 0.084 1.00 95.56 107 GLU A CA 1
ATOM 850 C C . GLU A 1 107 ? 13.164 10.075 -0.877 1.00 95.56 107 GLU A C 1
ATOM 852 O O . GLU A 1 107 ? 12.137 9.554 -0.452 1.00 95.56 107 GLU A O 1
ATOM 857 N N . LEU A 1 108 ? 13.328 10.374 -2.168 1.00 96.19 108 LEU A N 1
ATOM 858 C CA . LEU A 1 108 ? 12.358 9.992 -3.192 1.00 96.19 108 LEU A CA 1
ATOM 859 C C . LEU A 1 108 ? 12.492 8.497 -3.506 1.00 96.19 108 LEU A C 1
ATOM 861 O O . LEU A 1 108 ? 13.512 8.067 -4.039 1.00 96.19 108 LEU A O 1
ATOM 865 N N . LEU A 1 109 ? 11.443 7.731 -3.223 1.00 96.19 109 LEU A N 1
ATOM 866 C CA . LEU A 1 109 ? 11.414 6.276 -3.386 1.00 96.19 109 LEU A CA 1
ATOM 867 C C . LEU A 1 109 ? 10.786 5.835 -4.710 1.00 96.19 109 LEU A C 1
ATOM 869 O O . LEU A 1 109 ? 11.165 4.808 -5.266 1.00 96.19 109 LEU A O 1
ATOM 873 N N . GLY A 1 110 ? 9.810 6.589 -5.220 1.00 96.06 110 GLY A N 1
ATOM 874 C CA . GLY A 1 110 ? 9.106 6.216 -6.442 1.00 96.06 110 GLY A CA 1
ATOM 875 C C . GLY A 1 110 ? 7.887 7.077 -6.736 1.00 96.06 110 GLY A C 1
ATOM 876 O O . GLY A 1 110 ? 7.753 8.195 -6.237 1.00 96.06 110 GLY A O 1
ATOM 877 N N . CYS A 1 111 ? 6.993 6.540 -7.561 1.00 96.38 111 CYS A N 1
ATOM 878 C CA . CYS A 1 111 ? 5.773 7.201 -7.998 1.00 96.38 111 CYS A CA 1
ATOM 879 C C . CYS A 1 111 ? 4.584 6.266 -7.804 1.00 96.38 111 CYS A C 1
ATOM 881 O O . CYS A 1 111 ? 4.669 5.087 -8.129 1.00 96.38 111 CYS A O 1
ATOM 883 N N . LEU A 1 112 ? 3.465 6.800 -7.332 1.00 97.75 112 LEU A N 1
ATOM 884 C CA . LEU A 1 112 ? 2.162 6.175 -7.466 1.00 97.75 112 LEU A CA 1
ATOM 885 C C . LEU A 1 112 ? 1.386 6.921 -8.545 1.00 97.75 112 LEU A C 1
ATOM 887 O O . LEU A 1 112 ? 1.093 8.106 -8.408 1.00 97.75 112 LEU A O 1
ATOM 891 N N . PHE A 1 113 ? 0.967 6.218 -9.586 1.00 97.50 113 PHE A N 1
ATOM 892 C CA . PHE A 1 113 ? -0.070 6.707 -10.476 1.00 97.50 113 PHE A CA 1
ATOM 893 C C . PHE A 1 113 ? -1.440 6.439 -9.839 1.00 97.50 113 PHE A C 1
ATOM 895 O O . PHE A 1 113 ? -2.034 5.368 -10.015 1.00 97.50 113 PHE A O 1
ATOM 902 N N . LEU A 1 114 ? -1.899 7.413 -9.052 1.00 98.38 114 LEU A N 1
ATOM 903 C CA . LEU A 1 114 ? -3.136 7.387 -8.282 1.00 98.38 114 LEU A CA 1
ATOM 904 C C . LEU A 1 114 ? -4.337 7.291 -9.221 1.00 98.38 114 LEU A C 1
ATOM 906 O O . LEU A 1 114 ? -4.529 8.138 -10.096 1.00 98.38 114 LEU A O 1
ATOM 910 N N . THR A 1 115 ? -5.165 6.268 -9.022 1.00 97.88 115 THR A N 1
ATOM 911 C CA . THR A 1 115 ? -6.430 6.114 -9.748 1.00 97.88 115 THR A CA 1
ATOM 912 C C . THR A 1 115 ? -7.606 6.601 -8.922 1.00 97.88 115 THR A C 1
ATOM 914 O O . THR A 1 115 ? -8.524 7.209 -9.471 1.00 97.88 115 THR A O 1
ATOM 917 N N . LYS A 1 116 ? -7.597 6.321 -7.613 1.00 96.56 116 LYS A N 1
ATOM 918 C CA . LYS A 1 116 ? -8.693 6.671 -6.711 1.00 96.56 116 LYS A CA 1
ATOM 919 C C . LYS A 1 116 ? -8.254 6.629 -5.251 1.00 96.56 116 LYS A C 1
ATOM 921 O O . LYS A 1 116 ? -7.515 5.736 -4.843 1.00 96.56 116 LYS A O 1
ATOM 926 N N . ILE A 1 117 ? -8.808 7.541 -4.457 1.00 98.38 117 ILE A N 1
ATOM 927 C CA . ILE A 1 117 ? -8.796 7.455 -2.995 1.00 98.38 117 ILE A CA 1
ATOM 928 C C . ILE A 1 117 ? -10.135 6.881 -2.533 1.00 98.38 117 ILE A C 1
ATOM 930 O O . ILE A 1 117 ? -11.197 7.334 -2.971 1.00 98.38 117 ILE A O 1
ATOM 934 N N . TYR A 1 118 ? -10.102 5.883 -1.660 1.00 98.44 118 TYR A N 1
ATOM 935 C CA . TYR A 1 118 ? -11.299 5.246 -1.113 1.00 98.44 118 TYR A CA 1
ATOM 936 C C . TYR A 1 118 ? -11.160 5.024 0.391 1.00 98.44 118 TYR A C 1
ATOM 938 O O . TYR A 1 118 ? -10.061 5.018 0.933 1.00 98.44 118 TYR A O 1
ATOM 946 N N . LYS A 1 119 ? -12.293 4.884 1.083 1.00 98.44 119 LYS A N 1
ATOM 947 C CA . LYS A 1 119 ? -12.318 4.681 2.532 1.00 98.44 119 LYS A CA 1
ATOM 948 C C . LYS A 1 119 ? -12.484 3.198 2.856 1.00 98.44 119 LYS A C 1
ATOM 950 O O . LYS A 1 119 ? -13.394 2.562 2.322 1.00 98.44 119 LYS A O 1
ATOM 955 N N . ARG A 1 120 ? -11.653 2.674 3.756 1.00 97.44 120 ARG A N 1
ATOM 956 C CA . ARG A 1 120 ? -11.804 1.338 4.344 1.00 97.44 120 ARG A CA 1
ATOM 957 C C . ARG A 1 120 ? -12.536 1.365 5.681 1.00 97.44 120 ARG A C 1
ATOM 959 O O . ARG A 1 120 ? -12.650 2.399 6.335 1.00 97.44 120 ARG A O 1
ATOM 966 N N . ASN A 1 121 ? -13.018 0.197 6.099 1.00 98.12 121 ASN A N 1
ATOM 967 C CA . ASN A 1 121 ? -13.553 -0.023 7.437 1.00 98.12 121 ASN A CA 1
ATOM 968 C C . ASN A 1 121 ? -12.591 -0.922 8.216 1.00 98.12 121 ASN A C 1
ATOM 970 O O . ASN A 1 121 ? -12.618 -2.141 8.058 1.00 98.12 121 ASN A O 1
ATOM 974 N N . LEU A 1 122 ? -11.783 -0.315 9.087 1.00 98.06 122 LEU A N 1
ATOM 975 C CA . LEU A 1 122 ? -10.747 -1.011 9.857 1.00 98.06 122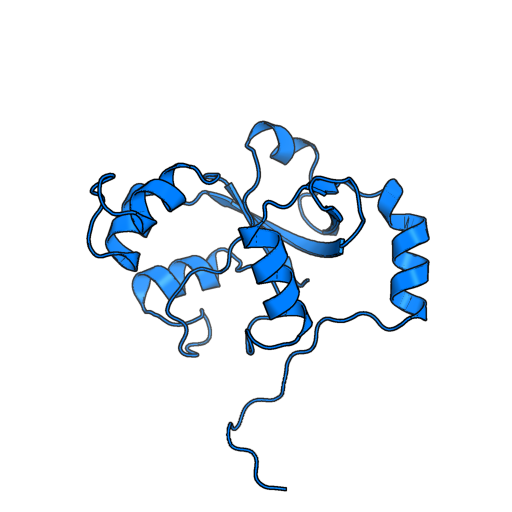 LEU A CA 1
ATOM 976 C C . LEU A 1 122 ? -11.301 -2.179 10.683 1.00 98.06 122 LEU A C 1
ATOM 978 O O . LEU A 1 122 ? -10.694 -3.244 10.740 1.00 98.06 122 LEU A O 1
ATOM 982 N N . LYS A 1 123 ? -12.472 -2.012 11.313 1.00 98.00 123 LYS A N 1
ATOM 983 C CA . LYS A 1 123 ? -13.079 -3.074 12.136 1.00 98.00 123 LYS A CA 1
ATOM 984 C C . LYS A 1 123 ? -13.545 -4.254 11.298 1.00 98.00 123 LYS A C 1
ATOM 986 O O . LYS A 1 123 ? -13.477 -5.385 11.770 1.00 98.00 123 LYS A O 1
ATOM 991 N N . GLU A 1 124 ? -14.057 -3.987 10.104 1.00 98.19 124 GLU A N 1
ATOM 992 C CA . GLU A 1 124 ? -14.504 -5.043 9.202 1.00 98.19 124 GLU A CA 1
ATOM 993 C C . GLU A 1 124 ? -13.317 -5.779 8.588 1.00 98.19 124 GLU A C 1
ATOM 995 O O . GLU A 1 124 ? -13.266 -7.004 8.637 1.00 98.19 124 GLU A O 1
ATOM 1000 N N . GLU A 1 125 ? -12.312 -5.036 8.127 1.00 98.31 125 GLU A N 1
ATOM 1001 C CA . GLU A 1 125 ? -11.048 -5.601 7.662 1.00 98.31 125 GLU A CA 1
ATOM 1002 C C . GLU A 1 125 ? -10.400 -6.478 8.738 1.00 98.31 125 GLU A C 1
ATOM 1004 O O . GLU A 1 125 ? -10.017 -7.608 8.449 1.00 98.31 125 GLU A O 1
ATOM 1009 N N . ALA A 1 126 ? -10.377 -6.032 9.999 1.00 98.31 126 ALA A N 1
ATOM 1010 C CA . ALA A 1 126 ? -9.843 -6.827 11.100 1.00 98.31 126 ALA A CA 1
ATOM 1011 C C . ALA A 1 126 ? -10.541 -8.190 11.234 1.00 98.31 126 ALA A C 1
ATOM 1013 O O . ALA A 1 126 ? -9.882 -9.224 11.345 1.00 98.31 126 ALA A O 1
ATOM 1014 N N . ARG A 1 127 ? -11.879 -8.212 11.171 1.00 98.25 127 ARG A N 1
ATOM 1015 C CA . ARG A 1 127 ? -12.648 -9.463 11.251 1.00 98.25 127 ARG A CA 1
ATOM 1016 C C . ARG A 1 127 ? -12.384 -10.376 10.065 1.00 98.25 127 ARG A C 1
ATOM 1018 O O . ARG A 1 127 ? -12.256 -11.577 10.269 1.00 98.25 127 ARG A O 1
ATOM 1025 N N . LEU A 1 128 ? -12.319 -9.824 8.858 1.00 97.81 128 LEU A N 1
ATOM 1026 C CA . LEU A 1 128 ? -12.164 -10.608 7.634 1.00 97.81 128 LEU A CA 1
ATOM 1027 C C . LEU A 1 128 ? -10.733 -11.133 7.457 1.00 97.81 128 LEU A C 1
ATOM 1029 O O . LEU A 1 128 ? -10.553 -12.258 7.003 1.00 97.81 128 LEU A O 1
ATOM 1033 N N . VAL A 1 129 ? -9.724 -10.362 7.870 1.00 97.00 129 VAL A N 1
ATOM 1034 C CA . VAL A 1 129 ? -8.305 -10.728 7.735 1.00 97.00 129 VAL A CA 1
ATOM 1035 C C . VAL A 1 129 ? -7.807 -11.551 8.925 1.00 97.00 129 VAL A C 1
ATOM 1037 O O . VAL A 1 129 ? -7.128 -12.557 8.737 1.00 97.00 129 VAL A O 1
ATOM 1040 N N . TYR A 1 130 ? -8.137 -11.149 10.156 1.00 96.56 130 TYR A N 1
ATOM 1041 C CA . TYR A 1 130 ? -7.613 -11.774 11.380 1.00 96.56 130 TYR A CA 1
ATOM 1042 C C . TYR A 1 130 ? -8.625 -12.674 12.097 1.00 96.56 130 TYR A C 1
ATOM 1044 O O . TYR A 1 130 ? -8.289 -13.289 13.108 1.00 96.56 130 TYR A O 1
ATOM 1052 N N . GLY A 1 131 ? -9.876 -12.741 11.632 1.00 97.06 131 GLY A N 1
ATOM 1053 C CA . GLY A 1 131 ? -10.943 -13.494 12.301 1.00 97.06 131 GLY A CA 1
ATOM 1054 C C . GLY A 1 131 ? -11.450 -12.845 13.596 1.00 97.06 131 GLY A C 1
ATOM 1055 O O . GLY A 1 131 ? -12.281 -13.423 14.294 1.00 97.06 131 GLY A O 1
ATOM 1056 N N . THR A 1 132 ? -10.959 -11.654 13.953 1.00 97.81 132 THR A N 1
ATOM 1057 C CA . THR A 1 132 ? -11.312 -10.947 15.190 1.00 97.81 132 THR A CA 1
ATOM 1058 C C . THR A 1 132 ? -11.106 -9.437 15.054 1.00 97.81 132 THR A C 1
ATOM 1060 O O . THR A 1 132 ? -10.309 -8.980 14.247 1.00 97.81 132 THR A O 1
ATOM 1063 N N . ALA A 1 133 ? -11.806 -8.654 15.877 1.00 97.75 133 ALA A N 1
ATOM 1064 C CA . ALA A 1 133 ? -11.582 -7.212 16.039 1.00 97.75 133 ALA A CA 1
ATOM 1065 C C . ALA A 1 133 ? -11.020 -6.862 17.434 1.00 97.75 133 ALA A C 1
ATOM 1067 O O . ALA A 1 133 ? -11.111 -5.716 17.873 1.00 97.75 133 ALA A O 1
ATOM 1068 N N . ASP A 1 134 ? -10.489 -7.854 18.156 1.00 98.06 134 ASP A N 1
ATOM 1069 C CA . ASP A 1 134 ? -9.862 -7.666 19.465 1.00 98.06 134 ASP A CA 1
ATOM 1070 C C . ASP A 1 134 ? -8.509 -6.958 19.319 1.00 98.06 134 ASP A C 1
ATOM 1072 O O . ASP A 1 134 ? -7.568 -7.511 18.749 1.00 98.06 134 ASP A O 1
ATOM 1076 N N . SER A 1 135 ? -8.391 -5.753 19.877 1.00 97.00 135 SER A N 1
ATOM 1077 C CA . SER A 1 135 ? -7.169 -4.943 19.837 1.00 97.00 135 SER A CA 1
ATOM 1078 C C . SER A 1 135 ? -6.001 -5.534 20.633 1.00 97.00 135 SER A C 1
ATOM 1080 O O . SER A 1 135 ? -4.891 -5.023 20.542 1.00 97.00 135 SER A O 1
ATOM 1082 N N . ARG A 1 136 ? -6.208 -6.617 21.394 1.00 97.69 136 ARG A N 1
ATOM 1083 C CA . ARG A 1 136 ? -5.111 -7.394 21.992 1.00 97.69 136 ARG A CA 1
ATOM 1084 C C . ARG A 1 136 ? -4.383 -8.263 20.964 1.00 97.69 136 ARG A C 1
ATOM 1086 O O . ARG A 1 136 ? -3.258 -8.679 21.226 1.00 97.69 136 ARG A O 1
ATOM 1093 N N . HIS A 1 137 ? -4.999 -8.552 19.813 1.00 98.12 137 HIS A N 1
ATOM 1094 C CA . HIS A 1 137 ? -4.328 -9.247 18.717 1.00 98.12 137 HIS A CA 1
ATOM 1095 C C . HIS A 1 137 ? -3.323 -8.294 18.042 1.00 98.12 137 HIS A C 1
ATOM 1097 O O . HIS A 1 137 ? -3.749 -7.253 17.536 1.00 98.12 137 HIS A O 1
ATOM 1103 N N . PRO A 1 138 ? -2.019 -8.629 17.951 1.00 96.94 138 PRO A N 1
ATOM 1104 C CA . PRO A 1 138 ? -1.002 -7.702 17.444 1.00 96.94 138 PRO A CA 1
ATOM 1105 C C . PRO A 1 138 ? -1.294 -7.157 16.040 1.00 96.94 138 PRO A C 1
ATOM 1107 O O . PRO A 1 138 ? -1.147 -5.963 15.801 1.00 96.94 138 PRO A O 1
ATOM 1110 N N . GLY A 1 139 ? -1.785 -8.005 15.129 1.00 95.25 139 GLY A N 1
ATOM 1111 C CA . GLY A 1 139 ? -2.158 -7.576 13.776 1.00 95.25 139 GLY A CA 1
ATOM 1112 C C . GLY A 1 139 ? -3.365 -6.632 13.738 1.00 95.25 139 GLY A C 1
ATOM 1113 O O . GLY A 1 139 ? -3.405 -5.721 12.922 1.00 95.25 139 GLY A O 1
ATOM 1114 N N . VAL A 1 140 ? -4.316 -6.791 14.667 1.00 98.06 140 VAL A N 1
ATOM 1115 C CA . VAL A 1 140 ? -5.485 -5.899 14.757 1.00 98.06 140 VAL A CA 1
ATOM 1116 C C . VAL A 1 140 ? -5.068 -4.567 15.369 1.00 98.06 140 VAL A C 1
ATOM 1118 O O . VAL A 1 140 ? -5.485 -3.516 14.894 1.00 98.06 140 VAL A O 1
ATOM 1121 N N . ALA A 1 141 ? -4.215 -4.605 16.397 1.00 97.88 141 ALA A N 1
ATOM 1122 C CA . ALA A 1 141 ? -3.651 -3.410 17.011 1.00 97.88 141 ALA A CA 1
ATOM 1123 C C . ALA A 1 141 ? -2.886 -2.557 15.991 1.00 97.88 141 ALA A C 1
ATOM 1125 O O . ALA A 1 141 ? -3.088 -1.348 15.954 1.00 97.88 141 ALA A O 1
ATOM 1126 N N . ALA A 1 142 ? -2.058 -3.193 15.155 1.00 96.00 142 ALA A N 1
ATOM 1127 C CA . ALA A 1 142 ? -1.333 -2.520 14.082 1.00 96.00 142 ALA A CA 1
ATOM 1128 C C . ALA A 1 142 ? -2.293 -1.912 13.050 1.00 96.00 142 ALA A C 1
ATOM 1130 O O . ALA A 1 142 ? -2.213 -0.718 12.791 1.00 96.00 142 ALA A O 1
ATOM 1131 N N . LEU A 1 143 ? -3.257 -2.692 12.541 1.00 96.94 143 LEU A N 1
ATOM 1132 C CA . LEU A 1 143 ? -4.259 -2.212 11.582 1.00 96.94 143 LEU A CA 1
ATOM 1133 C C . LEU A 1 143 ? -5.029 -0.988 12.106 1.00 96.94 143 LEU A C 1
ATOM 1135 O O . LEU A 1 143 ? -5.270 -0.044 11.366 1.00 96.94 143 LEU A O 1
ATOM 1139 N N . PHE A 1 144 ? -5.405 -0.970 13.386 1.00 97.69 144 PHE A N 1
ATOM 1140 C CA . PHE A 1 144 ? -6.147 0.150 13.979 1.00 97.69 144 PHE A CA 1
ATOM 1141 C C . PHE A 1 144 ? -5.325 1.433 14.164 1.00 97.69 144 PHE A C 1
ATOM 1143 O O . PHE A 1 144 ? -5.909 2.464 14.490 1.00 97.69 144 PHE A O 1
ATOM 1150 N N . GLN A 1 145 ? -4.005 1.383 13.980 1.00 96.12 145 GLN A N 1
ATOM 1151 C CA . GLN A 1 145 ? -3.138 2.565 13.962 1.00 96.12 145 GLN A CA 1
ATOM 1152 C C . GLN A 1 145 ? -2.927 3.122 12.551 1.00 96.12 145 GLN A C 1
ATOM 1154 O O . GLN A 1 145 ? -2.312 4.173 12.405 1.00 96.12 145 GLN A O 1
ATOM 1159 N N . GLU A 1 146 ? -3.404 2.426 11.521 1.00 95.62 146 GLU A N 1
ATOM 1160 C CA . GLU A 1 146 ? -3.256 2.856 10.138 1.00 95.62 146 GLU A CA 1
ATOM 1161 C C . GLU A 1 146 ? -4.409 3.769 9.682 1.00 95.62 146 GLU A C 1
ATOM 1163 O O . GLU A 1 146 ? -5.469 3.855 10.304 1.00 95.62 146 GLU A O 1
ATOM 1168 N N . GLU A 1 147 ? -4.218 4.414 8.532 1.00 97.75 147 GLU A N 1
ATOM 1169 C CA . GLU A 1 147 ? -5.172 5.373 7.971 1.00 97.75 147 GLU A CA 1
ATOM 1170 C C . GLU A 1 147 ? -6.457 4.716 7.447 1.00 97.75 147 GLU A C 1
ATOM 1172 O O . GLU A 1 147 ? -6.440 3.617 6.886 1.00 97.75 147 GLU A O 1
ATOM 1177 N N . GLU A 1 148 ? -7.596 5.404 7.571 1.00 98.00 148 GLU A N 1
ATOM 1178 C CA . GLU A 1 148 ? -8.874 4.920 7.022 1.00 98.00 148 GLU A CA 1
ATOM 1179 C C . GLU A 1 148 ? -9.028 5.185 5.519 1.00 98.00 148 GLU A C 1
ATOM 1181 O O . GLU A 1 148 ? -9.848 4.534 4.868 1.00 98.00 148 GLU A O 1
ATOM 1186 N N . TYR A 1 149 ? -8.293 6.148 4.963 1.00 98.56 149 TYR A N 1
ATOM 1187 C CA . TYR A 1 149 ? -8.316 6.433 3.532 1.00 98.56 149 TYR A CA 1
ATOM 1188 C C . TYR A 1 149 ? -7.120 5.785 2.857 1.00 98.56 149 TYR A C 1
ATOM 1190 O O . TYR A 1 149 ? -6.005 5.843 3.365 1.00 98.56 149 TYR A O 1
ATOM 1198 N N . LEU A 1 150 ? -7.375 5.170 1.710 1.00 98.62 150 LEU A N 1
ATOM 1199 C C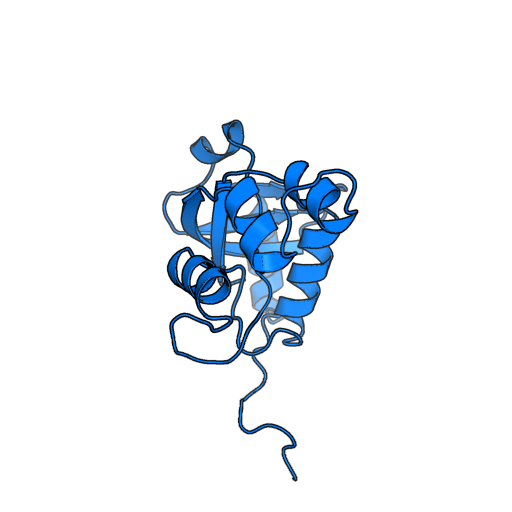A . LEU A 1 150 ? -6.402 4.414 0.945 1.00 98.62 150 LEU A CA 1
ATOM 1200 C C . LEU A 1 150 ? -6.246 5.007 -0.449 1.00 98.62 150 LEU A C 1
ATOM 1202 O O . LEU A 1 150 ? -7.242 5.325 -1.103 1.00 98.62 150 LEU A O 1
ATOM 1206 N N . ALA A 1 151 ? -5.005 5.114 -0.908 1.00 98.50 151 ALA A N 1
ATOM 1207 C CA . ALA A 1 151 ? -4.654 5.470 -2.274 1.00 98.50 151 ALA A CA 1
ATOM 1208 C C . ALA A 1 151 ? -4.41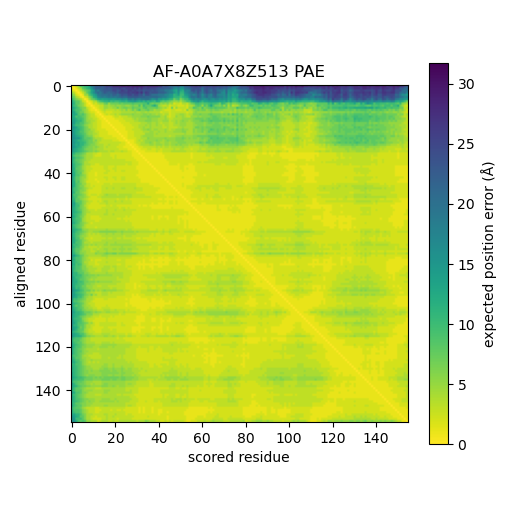9 4.200 -3.105 1.00 98.50 151 ALA A C 1
ATOM 1210 O O . ALA A 1 151 ? -3.452 3.472 -2.888 1.00 98.50 151 ALA A O 1
ATOM 1211 N N . GLY A 1 152 ? -5.305 3.942 -4.068 1.00 98.38 152 GLY A N 1
ATOM 1212 C CA . GLY A 1 152 ? -5.152 2.854 -5.035 1.00 98.38 152 GLY A CA 1
ATOM 1213 C C . GLY A 1 152 ? -4.496 3.339 -6.321 1.00 98.38 152 GLY A C 1
ATOM 1214 O O . GLY A 1 152 ? -4.813 4.426 -6.815 1.00 98.38 152 GLY A O 1
ATOM 1215 N N . GLY A 1 153 ? -3.596 2.544 -6.892 1.00 97.50 153 GLY A N 1
ATOM 1216 C CA . GLY A 1 153 ? -2.913 2.937 -8.117 1.00 97.50 153 GLY A CA 1
ATOM 1217 C C . GLY A 1 153 ? -1.735 2.050 -8.479 1.00 97.50 153 GLY A C 1
ATOM 1218 O O . GLY A 1 153 ? -1.332 1.164 -7.731 1.00 97.50 153 GLY A O 1
ATOM 1219 N N . LYS A 1 154 ? -1.171 2.301 -9.660 1.00 97.12 154 LYS A N 1
ATOM 1220 C CA . LYS A 1 154 ? 0.008 1.572 -10.144 1.00 97.12 154 LYS A CA 1
ATOM 1221 C C . LYS A 1 154 ? 1.268 2.261 -9.644 1.00 97.12 154 LYS A C 1
ATOM 1223 O O . LYS A 1 154 ? 1.341 3.482 -9.740 1.00 97.12 154 LYS A O 1
ATOM 1228 N N . VAL A 1 155 ? 2.235 1.489 -9.165 1.00 93.88 155 VAL A N 1
ATOM 1229 C CA . VAL A 1 155 ? 3.582 1.991 -8.828 1.00 93.88 155 VAL A CA 1
ATOM 1230 C C . VAL A 1 155 ? 4.523 1.780 -9.989 1.00 93.88 155 VAL A C 1
ATOM 1232 O O . VAL A 1 155 ? 4.261 0.805 -10.720 1.00 93.88 155 VAL A O 1
#

pLDDT: mean 94.12, std 9.0, range [45.25, 98.62]

Nearest PDB structures (foldseek):
  1j70-assembly1_A  TM=9.303E-01  e=6.682E-13  Saccharomyces cerevisiae
  2gks-assembly1_B  TM=9.695E-01  e=3.107E-12  Aquifex aeolicus
  1r6x-assembly1_A  TM=9.306E-01  e=1.189E-12  Saccharomyces cerevisiae
  2gks-assembly1_A  TM=9.692E-01  e=7.617E-12  Aquifex aeolicus
  1g8f-assembly1_A  TM=8.811E-01  e=1.352E-12  Saccharomyces cerevisiae

Mean predicted aligned error: 3.98 Å

Sequence (155 aa):
MFRLFPEELVNRWMDERTARLFQEEASALPGLVLNEREEADLNLLASGAYTPLRGFMDQDDYLSVLARCRLADGRVWTLPITLGVAQEKIRELPSYGPVALYSKNGELLGCLFLTKIYKRNLKEEARLVYGTADSRHPGVAALFQEEEYLAGGKV

Secondary structure (DSSP, 8-state):
---SSSSPP---PPPHHHHHHHHHHGGGS-EEEPPHHHHHHHHHHHHTTTTT--SS--HHHHHHHHHHSB-TTS-B--S---EEE-TTGGGGS-SSEEEEEE-TTS-EEEEEEEEEEEE--HHHHHHHHHS---TTSHHHHHHTTS-SEEEEEE-

Foldseek 3Di:
DDDPDPDDQQADDDDPVRVVVCVVCQVVFAADEADPLLLVLVVCLNRSVVPPDQWFADPQQVVCLLPPCAGNVRHHHNDHRWTADDPVSPVVHDQFAWYFYAYPVGHTDDIFRFNHKDFADLQSSCCSRVVHCDCVPVVNVVSVVTHRITTHGGD